Protein AF-A0A357D0I4-F1 (afdb_monomer_lite)

Structure (mmCIF, N/CA/C/O backbone):
data_AF-A0A357D0I4-F1
#
_entry.id   AF-A0A357D0I4-F1
#
loop_
_atom_site.group_PDB
_atom_site.id
_atom_site.type_symbol
_atom_site.label_atom_id
_atom_site.label_alt_id
_atom_site.label_comp_id
_atom_site.label_asym_id
_atom_site.label_entity_id
_atom_site.label_seq_id
_atom_site.pdbx_PDB_ins_code
_atom_site.Cartn_x
_atom_site.Cartn_y
_atom_site.Cartn_z
_atom_site.occupancy
_atom_site.B_iso_or_equiv
_atom_site.auth_seq_id
_atom_site.auth_comp_id
_atom_site.auth_asym_id
_atom_site.auth_atom_id
_atom_site.pdbx_PDB_model_num
ATOM 1 N N . GLU A 1 1 ? 12.647 0.632 -6.422 1.00 82.31 1 GLU A N 1
ATOM 2 C CA . GLU A 1 1 ? 12.014 -0.635 -6.809 1.00 82.31 1 GLU A CA 1
ATOM 3 C C . GLU A 1 1 ? 10.848 -0.928 -5.869 1.00 82.31 1 GLU A C 1
ATOM 5 O O . GLU A 1 1 ? 10.826 -0.409 -4.749 1.00 82.31 1 GLU A O 1
ATOM 10 N N . LYS A 1 2 ? 9.866 -1.704 -6.331 1.00 90.75 2 LYS A N 1
ATOM 11 C CA . LYS A 1 2 ? 8.702 -2.191 -5.582 1.00 90.75 2 LYS A CA 1
ATOM 12 C C . LYS A 1 2 ? 8.445 -3.651 -5.949 1.00 90.75 2 LYS A C 1
ATOM 14 O O . LYS A 1 2 ? 8.252 -3.952 -7.121 1.00 90.75 2 LYS A O 1
ATOM 19 N N . MET A 1 3 ? 8.375 -4.539 -4.960 1.00 96.44 3 MET A N 1
ATOM 20 C CA . MET A 1 3 ? 8.202 -5.978 -5.192 1.00 96.44 3 MET A CA 1
ATOM 21 C C . MET A 1 3 ? 6.757 -6.426 -4.966 1.00 96.44 3 MET A C 1
ATOM 23 O O . MET A 1 3 ? 6.078 -5.954 -4.048 1.00 96.44 3 MET A O 1
ATOM 27 N N . LEU A 1 4 ? 6.276 -7.376 -5.772 1.00 97.31 4 LEU A N 1
ATOM 28 C CA . LEU A 1 4 ? 4.914 -7.905 -5.636 1.00 97.31 4 LEU A CA 1
ATOM 29 C C . LEU A 1 4 ? 4.737 -8.665 -4.317 1.00 97.31 4 LEU A C 1
ATOM 31 O O . LEU A 1 4 ? 3.719 -8.506 -3.644 1.00 97.31 4 LEU A O 1
ATOM 35 N N . TYR A 1 5 ? 5.731 -9.466 -3.927 1.00 97.12 5 TYR A N 1
ATOM 36 C CA . TYR A 1 5 ? 5.663 -10.253 -2.695 1.00 97.12 5 TYR A CA 1
ATOM 37 C C . TYR A 1 5 ? 5.622 -9.362 -1.446 1.00 97.12 5 TYR A C 1
ATOM 39 O O . TYR A 1 5 ? 4.901 -9.680 -0.503 1.00 97.12 5 TYR A O 1
ATOM 47 N N . ASP A 1 6 ? 6.305 -8.213 -1.460 1.00 97.69 6 ASP A N 1
ATOM 48 C CA . ASP A 1 6 ? 6.232 -7.236 -0.370 1.00 97.69 6 ASP A CA 1
ATOM 49 C C . ASP A 1 6 ? 4.821 -6.658 -0.250 1.00 97.69 6 ASP A C 1
ATOM 51 O O . ASP A 1 6 ? 4.267 -6.597 0.846 1.00 97.69 6 ASP A O 1
ATOM 55 N N . ASN A 1 7 ? 4.190 -6.303 -1.375 1.00 97.94 7 ASN A N 1
ATOM 56 C CA . ASN A 1 7 ? 2.800 -5.845 -1.383 1.00 97.94 7 ASN A CA 1
ATOM 57 C C . ASN A 1 7 ? 1.836 -6.930 -0.873 1.00 97.94 7 ASN A C 1
ATOM 59 O O . ASN A 1 7 ? 0.940 -6.628 -0.084 1.00 97.94 7 ASN A O 1
ATOM 63 N N . ALA A 1 8 ? 2.041 -8.195 -1.251 1.00 97.94 8 ALA A N 1
ATOM 64 C CA . ALA A 1 8 ? 1.240 -9.310 -0.748 1.00 97.94 8 ALA A CA 1
ATOM 65 C C . ALA A 1 8 ? 1.393 -9.491 0.776 1.00 97.94 8 ALA A C 1
ATOM 67 O O . ALA A 1 8 ? 0.394 -9.622 1.489 1.00 97.94 8 ALA A O 1
ATOM 68 N N . MET A 1 9 ? 2.625 -9.437 1.294 1.00 98.25 9 MET A N 1
ATOM 69 C CA . MET A 1 9 ? 2.893 -9.537 2.733 1.00 98.25 9 MET A CA 1
ATOM 70 C C . MET A 1 9 ? 2.334 -8.342 3.512 1.00 98.25 9 MET A C 1
ATOM 72 O O . MET A 1 9 ? 1.749 -8.530 4.580 1.00 98.25 9 MET A O 1
ATOM 76 N N . LEU A 1 10 ? 2.449 -7.124 2.973 1.00 97.88 10 LEU A N 1
ATOM 77 C CA . LEU A 1 10 ? 1.849 -5.928 3.567 1.00 97.88 10 LEU A CA 1
ATOM 78 C C . LEU A 1 10 ? 0.327 -6.051 3.628 1.00 97.88 10 LEU A C 1
ATOM 80 O O . LEU A 1 10 ? -0.263 -5.796 4.678 1.00 97.88 10 LEU A O 1
ATOM 84 N N . LEU A 1 11 ? -0.312 -6.481 2.537 1.00 98.50 11 LEU A N 1
ATOM 85 C CA . LEU A 1 11 ? -1.756 -6.682 2.505 1.00 98.50 11 LEU A CA 1
ATOM 86 C C . LEU A 1 11 ? -2.200 -7.693 3.567 1.00 98.50 11 LEU A C 1
ATOM 88 O O . LEU A 1 11 ? -3.172 -7.435 4.279 1.00 98.50 11 LEU A O 1
ATOM 92 N N . TYR A 1 12 ? -1.476 -8.803 3.718 1.00 98.50 12 TYR A N 1
ATOM 93 C CA . TYR A 1 12 ? -1.747 -9.793 4.759 1.00 98.50 12 TYR A CA 1
ATOM 94 C C . TYR A 1 12 ? -1.617 -9.192 6.167 1.00 98.50 12 TYR A C 1
ATOM 96 O O . TYR A 1 12 ? -2.565 -9.247 6.953 1.00 98.50 12 TYR A O 1
ATOM 104 N N . ALA A 1 13 ? -0.486 -8.547 6.468 1.00 98.50 13 ALA A N 1
ATOM 105 C CA . ALA A 1 13 ? -0.213 -7.971 7.783 1.00 98.50 13 ALA A CA 1
ATOM 106 C C . ALA A 1 13 ? -1.239 -6.898 8.185 1.00 98.50 13 ALA A C 1
ATOM 108 O O . ALA A 1 13 ? -1.742 -6.906 9.311 1.00 98.50 13 ALA A O 1
ATOM 109 N N . TYR A 1 14 ? -1.598 -5.993 7.269 1.00 98.62 14 TYR A N 1
ATOM 110 C CA . TYR A 1 14 ? -2.604 -4.965 7.540 1.00 98.62 14 TYR A CA 1
ATOM 111 C C . TYR A 1 14 ? -4.022 -5.531 7.622 1.00 98.62 14 TYR A C 1
ATOM 113 O O . TYR A 1 14 ? -4.818 -5.030 8.418 1.00 98.62 14 TYR A O 1
ATOM 121 N N . SER A 1 15 ? -4.341 -6.584 6.867 1.00 98.56 15 SER A N 1
ATOM 122 C CA . SER A 1 15 ? -5.651 -7.241 6.954 1.00 98.56 15 SER A CA 1
ATOM 123 C C . SER A 1 15 ? -5.830 -7.928 8.306 1.00 98.56 15 SER A C 1
ATOM 125 O O . SER A 1 15 ? -6.846 -7.713 8.969 1.00 98.56 15 SER A O 1
ATOM 127 N N . GLU A 1 16 ? -4.814 -8.658 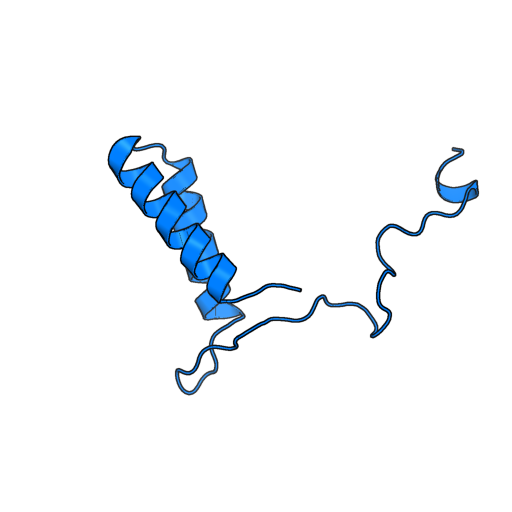8.775 1.00 98.62 16 GLU A N 1
ATOM 128 C CA . GLU A 1 16 ? -4.807 -9.251 10.116 1.00 98.62 16 GLU A CA 1
ATOM 129 C C . GLU A 1 16 ? -4.835 -8.172 11.206 1.00 98.62 16 GLU A C 1
ATOM 131 O O . GLU A 1 16 ? -5.647 -8.228 12.133 1.00 98.62 16 GLU A O 1
ATOM 136 N N . GLY A 1 17 ? -4.024 -7.122 11.060 1.00 98.44 17 GLY A N 1
ATOM 137 C CA . GLY A 1 17 ? -4.039 -5.980 11.969 1.00 98.44 17 GLY A CA 1
ATOM 138 C C . GLY A 1 17 ? -5.417 -5.323 12.050 1.00 98.44 17 GLY A C 1
ATOM 139 O O . GLY A 1 17 ? -5.893 -4.999 13.143 1.00 98.44 17 GLY A O 1
ATOM 140 N N . TYR A 1 18 ? -6.099 -5.141 10.916 1.00 98.62 18 TYR A N 1
ATOM 141 C CA . TYR A 1 18 ? -7.454 -4.598 10.887 1.00 98.62 18 TYR A CA 1
ATOM 142 C C . TYR A 1 18 ? -8.449 -5.537 11.566 1.00 98.62 18 TYR A C 1
ATOM 144 O O . TYR A 1 18 ? -9.251 -5.068 12.373 1.00 98.62 18 TYR A O 1
ATOM 152 N N . ARG A 1 19 ? -8.359 -6.849 11.311 1.00 98.31 19 ARG A N 1
ATOM 153 C CA . ARG A 1 19 ? -9.233 -7.865 11.914 1.00 98.31 19 ARG A CA 1
ATOM 154 C C . ARG A 1 19 ? -9.255 -7.761 13.439 1.00 98.31 19 ARG A C 1
ATOM 156 O O . ARG A 1 19 ? -10.339 -7.711 14.018 1.00 98.31 19 ARG A O 1
ATOM 163 N N . PHE A 1 20 ? -8.088 -7.656 14.074 1.00 98.38 20 PHE A N 1
ATOM 164 C CA . PHE A 1 20 ? -7.984 -7.601 15.537 1.00 98.38 20 PHE A CA 1
ATOM 165 C C . PHE A 1 20 ? -8.208 -6.215 16.142 1.00 98.38 20 PHE A C 1
ATOM 167 O O . PHE A 1 20 ? -8.752 -6.106 17.236 1.00 98.38 20 PHE A O 1
ATOM 174 N N . THR A 1 21 ? -7.770 -5.151 15.468 1.00 98.38 21 THR A N 1
ATOM 175 C CA . THR A 1 21 ? -7.763 -3.805 16.073 1.00 98.38 21 THR A CA 1
ATOM 176 C C . THR A 1 21 ? -8.908 -2.913 15.611 1.00 98.38 21 THR A C 1
ATOM 178 O O . THR A 1 21 ? -9.162 -1.886 16.234 1.00 98.38 21 THR A O 1
ATOM 181 N N . GLN A 1 22 ? -9.546 -3.244 14.484 1.00 98.12 22 GLN A N 1
ATOM 182 C CA . GLN A 1 22 ? -10.558 -2.430 13.802 1.00 98.12 22 GLN A CA 1
ATOM 183 C C . GLN A 1 22 ? -10.106 -0.991 13.481 1.00 98.12 22 GLN A C 1
ATOM 185 O O . GLN A 1 22 ? -10.917 -0.122 13.147 1.00 98.12 22 GLN A O 1
ATOM 190 N N . LYS A 1 23 ? -8.794 -0.709 13.520 1.00 98.69 23 LYS A N 1
ATOM 191 C CA . LYS A 1 23 ? -8.245 0.607 13.179 1.00 98.69 23 LYS A CA 1
ATOM 192 C C . LYS A 1 23 ? -8.448 0.880 11.693 1.00 98.69 23 LYS A C 1
ATOM 194 O O . LYS A 1 23 ? -7.810 0.254 10.849 1.00 98.69 23 LYS A O 1
ATOM 199 N N . LYS A 1 24 ? -9.280 1.876 11.368 1.00 98.44 24 LYS A N 1
ATOM 200 C CA . LYS A 1 24 ? -9.597 2.270 9.979 1.00 98.44 24 LYS A CA 1
ATOM 201 C C . LYS A 1 24 ? -8.354 2.505 9.116 1.00 98.44 24 LYS A C 1
ATOM 203 O O . LYS A 1 24 ? -8.387 2.187 7.935 1.00 98.44 24 LYS A O 1
ATOM 208 N N . LEU A 1 25 ? -7.263 2.995 9.711 1.00 98.44 25 LEU A N 1
ATOM 209 C CA . LEU A 1 25 ? -5.980 3.173 9.029 1.00 98.44 25 LEU A CA 1
ATOM 210 C C . LEU A 1 25 ? -5.519 1.896 8.311 1.00 98.44 25 LEU A C 1
ATOM 212 O O . LEU A 1 25 ? -5.114 1.971 7.159 1.00 98.44 25 LEU A O 1
ATOM 216 N N . TYR A 1 26 ? -5.617 0.730 8.953 1.00 98.69 26 TYR A N 1
ATOM 217 C CA . TYR A 1 26 ? -5.160 -0.530 8.366 1.00 98.69 26 TYR A CA 1
ATOM 218 C C . TYR A 1 26 ? -6.007 -0.939 7.162 1.00 98.69 26 TYR A C 1
ATOM 220 O O . TYR A 1 26 ? -5.455 -1.268 6.118 1.00 98.69 26 TYR A O 1
ATOM 228 N N . LYS A 1 27 ? -7.334 -0.788 7.249 1.00 98.50 27 LYS A N 1
ATOM 229 C CA . LYS A 1 27 ? -8.231 -0.971 6.098 1.00 98.50 27 LYS A CA 1
ATOM 230 C C . LYS A 1 27 ? -7.887 -0.019 4.949 1.00 98.50 27 LYS A C 1
ATOM 232 O O . LYS A 1 27 ? -7.852 -0.439 3.796 1.00 98.50 27 LYS A O 1
ATOM 237 N N . THR A 1 28 ? -7.618 1.251 5.255 1.00 98.62 28 THR A N 1
ATOM 238 C CA . THR A 1 28 ? -7.203 2.236 4.247 1.00 98.62 28 THR A CA 1
ATOM 239 C C . THR A 1 28 ? -5.912 1.808 3.555 1.00 98.62 28 THR A C 1
ATOM 241 O O . THR A 1 28 ? -5.818 1.922 2.337 1.00 98.62 28 THR A O 1
ATOM 244 N N . VAL A 1 29 ? -4.931 1.295 4.302 1.00 98.38 29 VAL A N 1
ATOM 245 C CA . VAL A 1 29 ? -3.679 0.804 3.716 1.00 98.38 29 VAL A CA 1
ATOM 246 C C . VAL A 1 29 ? -3.919 -0.434 2.849 1.00 98.38 29 VAL A C 1
ATOM 248 O O . VAL A 1 29 ? -3.439 -0.445 1.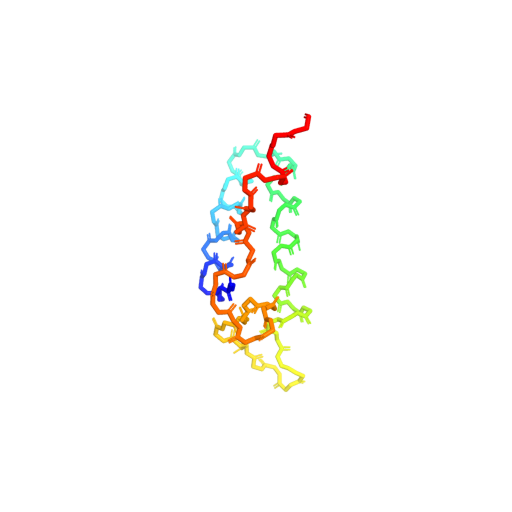722 1.00 98.38 29 VAL A O 1
ATOM 251 N N . CYS A 1 30 ? -4.719 -1.414 3.293 1.00 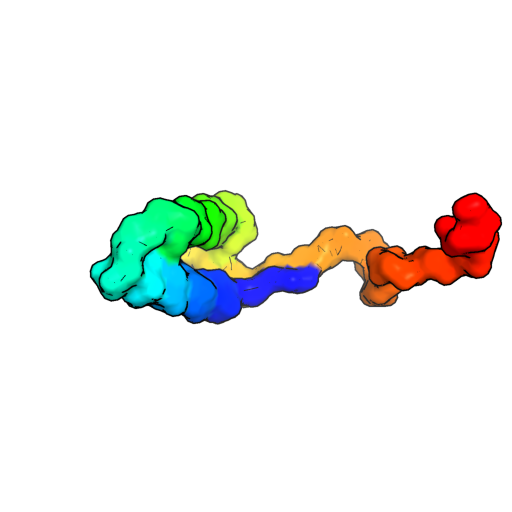98.62 30 CYS A N 1
ATOM 252 C CA . CYS A 1 30 ? -5.080 -2.573 2.463 1.00 98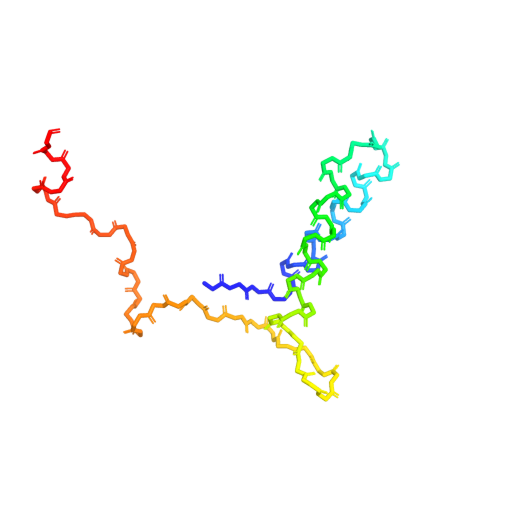.62 30 CYS A CA 1
ATOM 253 C C . CYS A 1 30 ? -5.667 -2.147 1.112 1.00 98.62 30 CYS A C 1
ATOM 255 O O . CYS A 1 30 ? -5.215 -2.616 0.071 1.00 98.62 30 CYS A O 1
ATOM 257 N N . ASN A 1 31 ? -6.632 -1.221 1.123 1.00 98.56 31 ASN A N 1
ATOM 258 C CA . ASN A 1 31 ? -7.259 -0.730 -0.104 1.00 98.56 31 ASN A CA 1
ATOM 259 C C . ASN A 1 31 ? -6.242 -0.064 -1.039 1.00 98.56 31 ASN A C 1
ATOM 261 O O . ASN A 1 31 ? -6.270 -0.321 -2.236 1.00 98.56 31 ASN A O 1
ATOM 265 N N . LYS A 1 32 ? -5.320 0.739 -0.493 1.00 98.56 32 LYS A N 1
ATOM 266 C CA . LYS A 1 32 ? -4.260 1.383 -1.281 1.00 98.56 32 LYS A CA 1
ATOM 267 C C . LYS A 1 32 ? -3.294 0.374 -1.900 1.00 98.56 32 LYS A C 1
ATOM 269 O O . LYS A 1 32 ? -2.888 0.554 -3.041 1.00 98.56 32 LYS A O 1
ATOM 274 N N . VAL A 1 33 ? -2.930 -0.678 -1.163 1.00 98.38 33 VAL A N 1
ATOM 275 C CA . VAL A 1 33 ? -2.067 -1.751 -1.682 1.00 98.38 33 VAL A CA 1
ATOM 276 C C . VAL A 1 33 ? -2.767 -2.494 -2.818 1.00 98.38 33 VAL A C 1
ATOM 278 O O . VAL A 1 33 ? -2.171 -2.691 -3.872 1.00 98.38 33 VAL A O 1
ATOM 281 N N . ILE A 1 34 ? -4.041 -2.853 -2.634 1.00 98.38 34 ILE A N 1
ATOM 282 C CA . ILE A 1 34 ? -4.853 -3.515 -3.664 1.00 98.38 34 ILE A CA 1
ATOM 283 C C . ILE A 1 34 ? -4.940 -2.641 -4.920 1.00 98.38 34 ILE A C 1
ATOM 285 O O . ILE A 1 34 ? -4.642 -3.113 -6.013 1.00 98.38 34 ILE A O 1
ATOM 289 N N . GLU A 1 35 ? -5.307 -1.368 -4.767 1.00 98.44 35 GLU A N 1
ATOM 290 C CA . GLU A 1 35 ? -5.423 -0.419 -5.878 1.00 98.44 35 GLU A CA 1
ATOM 291 C C . GLU A 1 35 ? -4.105 -0.283 -6.648 1.00 98.44 35 GLU A C 1
ATOM 293 O O . GLU A 1 35 ? -4.100 -0.365 -7.875 1.00 98.44 35 GLU A O 1
ATOM 298 N N . TYR A 1 36 ? -2.982 -0.150 -5.939 1.00 97.56 36 TYR A N 1
ATOM 299 C CA . TYR A 1 36 ? -1.663 -0.078 -6.558 1.00 97.56 36 TYR A CA 1
ATOM 300 C C . TYR A 1 36 ? -1.312 -1.359 -7.327 1.00 97.56 36 TYR A C 1
ATOM 302 O O . TYR A 1 36 ? -0.896 -1.279 -8.479 1.00 97.56 36 TYR A O 1
ATOM 310 N N . VAL A 1 37 ? -1.530 -2.544 -6.743 1.00 97.75 37 VAL A N 1
ATOM 311 C CA . VAL A 1 37 ? -1.240 -3.820 -7.419 1.00 97.75 37 VAL A CA 1
ATOM 312 C C . VAL A 1 37 ? -2.069 -3.974 -8.696 1.00 97.75 37 VAL A C 1
ATOM 314 O O . VAL A 1 37 ? -1.527 -4.362 -9.730 1.00 97.75 37 VAL A O 1
ATOM 317 N N . PHE A 1 38 ? -3.358 -3.631 -8.658 1.00 97.25 38 PHE A N 1
ATOM 318 C CA . PHE A 1 38 ? -4.219 -3.707 -9.841 1.00 97.25 38 PHE A CA 1
ATOM 319 C C . PHE A 1 38 ? -3.863 -2.679 -10.914 1.00 97.25 38 PHE A C 1
ATOM 321 O O . PHE A 1 38 ? -3.948 -2.990 -12.097 1.00 97.25 38 PHE A O 1
ATOM 328 N N . LYS A 1 39 ? -3.467 -1.469 -10.516 1.00 96.38 39 LYS A N 1
ATOM 329 C CA . LYS A 1 39 ? -3.162 -0.382 -11.451 1.00 96.38 39 LYS A CA 1
ATOM 330 C C . LYS A 1 39 ? -1.776 -0.503 -12.081 1.00 96.38 39 LYS A C 1
ATOM 332 O O . LYS A 1 39 ? -1.621 -0.213 -13.259 1.00 96.38 39 LYS A O 1
ATOM 337 N N . GLU A 1 40 ? -0.778 -0.890 -11.293 1.00 95.94 40 GLU A N 1
ATOM 338 C CA . GLU A 1 40 ? 0.639 -0.767 -11.660 1.00 95.94 40 GLU A CA 1
ATOM 339 C C . GLU A 1 40 ? 1.330 -2.126 -11.824 1.00 95.94 40 GLU A C 1
ATOM 341 O O . GLU A 1 40 ? 2.302 -2.244 -12.565 1.00 95.94 40 GLU A O 1
ATOM 346 N N . MET A 1 41 ? 0.851 -3.165 -11.128 1.00 96.31 41 MET A N 1
ATOM 347 C CA . MET A 1 41 ? 1.515 -4.475 -11.074 1.00 96.31 41 MET A CA 1
ATOM 348 C C . MET A 1 41 ? 0.716 -5.602 -11.739 1.00 96.31 41 MET A C 1
ATOM 350 O O . MET A 1 41 ? 1.074 -6.770 -11.588 1.00 96.31 41 MET A O 1
ATOM 354 N N . THR A 1 42 ? -0.344 -5.277 -12.481 1.00 97.88 42 THR A N 1
ATOM 355 C CA . THR A 1 42 ? -1.185 -6.247 -13.196 1.00 97.88 42 THR A CA 1
ATOM 356 C C . THR A 1 42 ? -1.120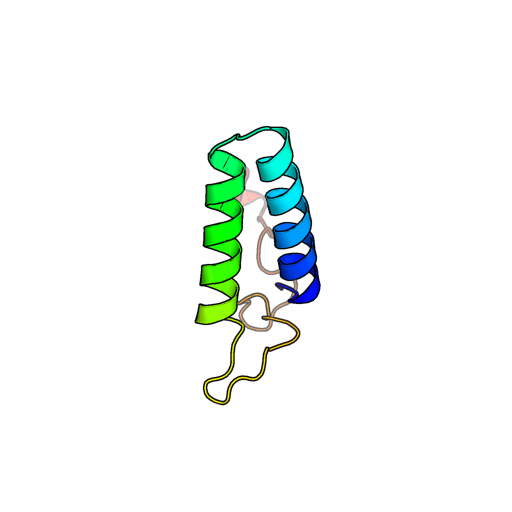 -5.977 -14.693 1.00 97.88 42 THR A C 1
ATOM 358 O O . THR A 1 42 ? -1.351 -4.863 -15.147 1.00 97.88 42 THR A O 1
ATOM 361 N N . HIS A 1 43 ? -0.807 -7.004 -15.472 1.00 96.88 43 HIS A N 1
ATOM 362 C CA . HIS A 1 43 ? -0.853 -6.964 -16.924 1.00 96.88 43 HIS A CA 1
ATOM 363 C C . HIS A 1 43 ? -2.303 -7.125 -17.396 1.00 96.88 43 HIS A C 1
ATOM 365 O O . HIS A 1 43 ? -3.022 -7.991 -16.903 1.00 96.88 43 HIS A O 1
ATOM 371 N N . ASP A 1 44 ? -2.692 -6.422 -18.462 1.00 94.94 44 ASP A N 1
ATOM 372 C CA . ASP A 1 44 ? -4.025 -6.480 -19.097 1.00 94.94 44 ASP A CA 1
ATOM 373 C C . ASP A 1 44 ? -4.550 -7.887 -19.451 1.00 94.94 44 ASP A C 1
ATOM 375 O O . ASP A 1 44 ? -5.740 -8.075 -19.689 1.00 94.94 44 ASP A O 1
ATOM 379 N N . LYS A 1 45 ? -3.673 -8.897 -19.505 1.00 96.38 45 LYS A N 1
ATOM 380 C CA . LYS A 1 45 ? -4.029 -10.298 -19.775 1.00 96.38 45 LYS A CA 1
ATOM 381 C C . LYS A 1 45 ? -4.235 -11.122 -18.494 1.00 96.38 45 LYS A C 1
ATOM 383 O O . LYS A 1 45 ? -4.379 -12.337 -18.579 1.00 96.38 45 LYS A O 1
ATOM 388 N N . GLY A 1 46 ? -4.226 -10.482 -17.322 1.00 93.12 46 GLY A N 1
ATOM 389 C CA . GLY A 1 46 ? -4.476 -11.089 -16.010 1.00 93.12 46 GLY A CA 1
ATOM 390 C C . GLY A 1 46 ? -3.239 -11.605 -15.265 1.00 93.12 46 GLY A C 1
ATOM 391 O O . GLY A 1 46 ? -3.383 -12.170 -14.185 1.00 93.12 46 GLY A O 1
ATOM 392 N N . GLY A 1 47 ? -2.033 -11.440 -15.817 1.00 97.12 47 GLY A N 1
ATOM 393 C CA . GLY A 1 47 ? -0.786 -11.761 -15.111 1.00 97.12 47 GLY A CA 1
ATOM 394 C C . GLY A 1 47 ? -0.369 -10.650 -14.144 1.00 97.12 47 GLY A C 1
ATOM 395 O O . GLY A 1 47 ? -0.777 -9.508 -14.317 1.00 97.12 47 GLY A O 1
ATOM 396 N N . PHE A 1 48 ? 0.486 -10.961 -13.169 1.00 97.50 48 PHE A N 1
ATOM 397 C CA . PHE A 1 48 ? 1.096 -9.959 -12.287 1.00 97.50 48 PHE A CA 1
ATOM 398 C C . PHE A 1 48 ? 2.591 -9.816 -12.581 1.00 97.50 48 PHE A C 1
ATOM 400 O O . PHE A 1 48 ? 3.275 -10.812 -12.823 1.00 97.50 48 PHE A O 1
ATOM 407 N N . PHE A 1 49 ? 3.104 -8.588 -12.536 1.00 96.75 49 PHE A N 1
ATOM 408 C CA . PHE A 1 49 ? 4.542 -8.326 -12.592 1.00 96.75 49 PHE A CA 1
ATOM 409 C C . PHE A 1 49 ? 5.183 -8.672 -11.248 1.00 96.75 49 PHE A C 1
ATOM 411 O O . PHE A 1 49 ? 4.619 -8.376 -10.198 1.00 96.75 49 PHE A O 1
ATOM 418 N N . SER A 1 50 ? 6.372 -9.277 -11.254 1.00 96.06 50 SER A N 1
ATOM 419 C CA . SER A 1 50 ? 7.082 -9.620 -10.013 1.00 96.06 50 SER A CA 1
ATOM 420 C C . SER A 1 50 ? 7.640 -8.393 -9.289 1.00 96.06 50 SER A C 1
ATOM 422 O O . SER A 1 50 ? 7.750 -8.406 -8.061 1.00 96.06 50 SER A O 1
ATOM 424 N N . ALA A 1 51 ? 7.978 -7.344 -10.041 1.00 94.44 51 ALA A N 1
ATOM 425 C CA . ALA A 1 51 ? 8.553 -6.105 -9.543 1.00 94.44 51 ALA A CA 1
ATOM 426 C C . ALA A 1 51 ? 8.212 -4.923 -10.466 1.00 94.44 51 ALA A C 1
ATOM 428 O O . ALA A 1 51 ? 7.926 -5.115 -11.649 1.00 94.44 51 ALA A O 1
ATOM 429 N N . GLN A 1 52 ? 8.262 -3.714 -9.912 1.00 92.00 52 GLN A N 1
ATOM 430 C CA . GLN A 1 52 ? 8.299 -2.442 -10.629 1.00 92.00 52 GLN A CA 1
ATOM 431 C C . GLN A 1 52 ? 9.624 -1.752 -10.287 1.00 92.00 52 GLN A C 1
ATOM 433 O O . GLN A 1 52 ? 9.946 -1.558 -9.108 1.00 92.00 52 GLN A O 1
ATOM 438 N N . ASP A 1 53 ? 10.383 -1.369 -11.308 1.00 86.81 53 ASP A N 1
ATOM 439 C CA . ASP A 1 53 ? 11.641 -0.650 -11.122 1.00 86.81 53 ASP A CA 1
ATOM 440 C C . ASP A 1 53 ? 11.420 0.694 -10.413 1.00 86.81 53 ASP A C 1
ATOM 442 O O . ASP A 1 53 ? 10.344 1.292 -10.462 1.00 86.81 53 ASP A O 1
ATOM 446 N N . ALA A 1 54 ? 12.446 1.182 -9.707 1.00 78.69 54 ALA A N 1
ATOM 447 C CA . ALA A 1 54 ? 12.447 2.602 -9.366 1.00 78.69 54 ALA A CA 1
ATOM 448 C C . ALA A 1 54 ? 12.597 3.375 -10.672 1.00 78.69 54 ALA A C 1
ATOM 450 O O . ALA A 1 54 ? 13.520 3.091 -11.429 1.00 78.69 54 ALA A O 1
ATOM 451 N N . ASP A 1 55 ? 11.726 4.354 -10.895 1.00 67.81 55 ASP A N 1
ATOM 452 C CA . ASP A 1 55 ? 11.874 5.318 -11.979 1.00 67.81 55 ASP A CA 1
ATOM 453 C C . ASP A 1 55 ? 13.091 6.206 -11.665 1.00 67.81 55 ASP A C 1
ATOM 455 O O . ASP A 1 55 ? 12.986 7.284 -11.090 1.00 67.81 55 ASP A O 1
ATOM 459 N N . SER A 1 56 ? 14.286 5.669 -11.896 1.00 62.50 56 SER A N 1
ATOM 460 C CA . SER A 1 56 ? 15.519 6.423 -12.037 1.00 62.50 56 SER A CA 1
ATOM 461 C C . SER A 1 56 ? 15.837 6.450 -13.524 1.00 62.50 56 SER A C 1
ATOM 463 O O . SER A 1 56 ? 15.519 5.499 -14.236 1.00 62.50 56 SER A O 1
ATOM 465 N N . ASP A 1 57 ? 16.469 7.516 -14.019 1.00 64.19 57 ASP A N 1
ATOM 466 C CA . ASP A 1 57 ? 16.947 7.633 -15.409 1.00 64.19 57 ASP A CA 1
ATOM 467 C C . ASP A 1 57 ? 18.069 6.609 -15.726 1.00 64.19 57 ASP A C 1
ATOM 469 O O . ASP A 1 57 ? 19.151 6.970 -16.183 1.00 64.19 57 ASP A O 1
ATOM 473 N N . ARG A 1 58 ? 17.862 5.32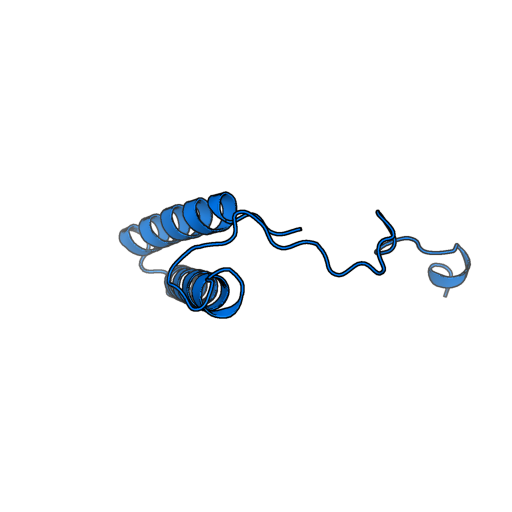4 -15.413 1.00 58.12 58 ARG A N 1
ATOM 474 C CA . ARG A 1 58 ? 18.809 4.202 -15.464 1.00 58.12 58 ARG A CA 1
ATOM 475 C C . ARG A 1 58 ? 20.081 4.399 -14.636 1.00 58.12 58 ARG A C 1
ATOM 477 O O . ARG A 1 58 ? 21.046 3.663 -14.813 1.00 58.12 58 ARG A O 1
ATOM 484 N N . LEU A 1 59 ? 20.080 5.373 -13.727 1.00 57.03 59 LEU A N 1
ATOM 485 C CA . LEU A 1 59 ? 21.177 5.652 -12.806 1.00 57.03 59 LEU A CA 1
ATOM 486 C C . LEU A 1 59 ? 20.789 5.168 -11.411 1.00 57.03 59 LEU A C 1
ATOM 488 O O . LEU A 1 59 ? 19.901 5.724 -10.758 1.00 57.03 59 LEU A O 1
ATOM 492 N N . GLU A 1 60 ? 21.446 4.106 -10.967 1.00 62.22 60 GLU A N 1
ATOM 493 C CA . GLU A 1 60 ? 21.335 3.612 -9.600 1.00 62.22 60 GLU A CA 1
ATOM 494 C C . GLU A 1 60 ? 21.855 4.686 -8.623 1.00 62.22 60 GLU A C 1
ATOM 496 O O . GLU A 1 60 ? 22.918 5.265 -8.836 1.00 62.22 60 GLU A O 1
ATOM 501 N N . GLY A 1 61 ? 21.087 5.008 -7.575 1.00 64.44 61 GLY A N 1
ATOM 502 C CA . GLY A 1 61 ? 21.525 5.933 -6.516 1.00 64.44 61 GLY A CA 1
ATOM 503 C C . GLY A 1 61 ? 21.400 7.441 -6.797 1.00 64.44 61 GLY A C 1
ATOM 504 O O . GLY A 1 61 ? 21.970 8.234 -6.056 1.00 64.44 61 GLY A O 1
ATOM 505 N N . LYS A 1 62 ? 20.655 7.874 -7.826 1.00 66.44 62 LYS A N 1
ATOM 506 C CA . LYS A 1 62 ? 20.498 9.310 -8.163 1.00 66.44 62 LYS A CA 1
ATOM 507 C C . LYS A 1 62 ? 19.681 10.118 -7.140 1.00 66.44 62 LYS A C 1
ATOM 509 O O . LYS A 1 62 ? 19.832 11.332 -7.044 1.00 66.44 62 LYS A O 1
ATOM 514 N N . TYR A 1 63 ? 18.796 9.473 -6.389 1.00 61.25 63 TYR A N 1
ATOM 515 C CA . TYR A 1 63 ? 18.014 10.148 -5.355 1.00 61.25 63 TYR A CA 1
ATOM 516 C C . TYR A 1 63 ? 18.818 10.150 -4.047 1.00 61.25 63 TYR A C 1
ATOM 518 O O . TYR A 1 63 ? 19.361 9.114 -3.676 1.00 61.25 63 TYR A O 1
ATOM 526 N N . TYR A 1 64 ? 18.883 11.301 -3.365 1.00 62.75 64 TYR A N 1
ATOM 527 C CA . TYR A 1 64 ? 19.655 11.552 -2.129 1.00 62.75 64 TYR A CA 1
ATOM 528 C C . TYR A 1 64 ? 21.174 11.770 -2.275 1.00 62.75 64 TYR A C 1
ATOM 530 O O . TYR A 1 64 ? 21.889 11.745 -1.274 1.00 62.75 64 TYR A O 1
ATOM 538 N N . VAL A 1 65 ? 21.679 12.046 -3.480 1.00 75.81 65 VAL A N 1
ATOM 539 C CA . VAL A 1 65 ? 22.999 12.681 -3.647 1.00 75.81 65 VAL A CA 1
ATOM 540 C C . VAL A 1 65 ? 22.821 14.186 -3.514 1.00 75.81 65 VAL A C 1
ATOM 542 O O . VAL A 1 65 ? 22.319 14.833 -4.425 1.00 75.81 65 VAL A O 1
ATOM 545 N N . PHE A 1 66 ? 23.204 14.720 -2.360 1.00 77.31 66 PHE A N 1
ATOM 546 C CA . PHE A 1 66 ? 23.274 16.156 -2.124 1.00 77.31 66 PHE A CA 1
ATOM 547 C C . PHE A 1 66 ? 24.725 16.608 -2.258 1.00 77.31 66 PHE A C 1
ATOM 549 O O . PHE A 1 66 ? 25.641 15.987 -1.709 1.00 77.31 66 PHE A O 1
ATOM 556 N N . THR A 1 67 ? 24.939 17.701 -2.969 1.00 82.44 67 THR A N 1
ATOM 557 C CA . THR A 1 67 ? 26.195 18.446 -2.933 1.00 82.44 67 THR A CA 1
ATOM 558 C C . THR A 1 67 ? 26.293 19.236 -1.622 1.00 82.44 67 THR A C 1
ATOM 560 O O . THR A 1 67 ? 25.266 19.582 -1.035 1.00 82.44 67 THR A O 1
ATOM 563 N N . PRO A 1 68 ? 27.508 19.546 -1.128 1.00 81.44 68 PRO A N 1
ATOM 564 C CA . PRO A 1 68 ? 27.664 20.387 0.059 1.00 81.44 68 PRO A CA 1
ATOM 565 C C . PRO A 1 68 ? 26.902 21.720 -0.037 1.00 81.44 68 PRO A C 1
ATOM 567 O O . PRO A 1 68 ? 26.306 22.150 0.948 1.00 81.44 68 PRO A O 1
ATOM 570 N N . ASP A 1 69 ? 26.846 22.319 -1.230 1.00 86.12 69 ASP A N 1
ATOM 571 C CA . ASP A 1 69 ? 26.143 23.582 -1.490 1.00 86.12 69 ASP A CA 1
ATOM 572 C C . ASP A 1 69 ? 24.609 23.460 -1.381 1.00 86.12 69 ASP A C 1
ATOM 574 O O . ASP A 1 69 ? 23.938 24.431 -1.051 1.00 86.12 69 ASP A O 1
ATOM 578 N N . GLU A 1 70 ? 24.038 22.272 -1.609 1.00 82.69 70 GLU A N 1
ATOM 579 C CA . GLU A 1 70 ? 22.597 22.008 -1.438 1.00 82.69 70 GLU A CA 1
ATOM 580 C C . GLU A 1 70 ? 22.190 21.804 0.031 1.00 82.69 70 GLU A C 1
ATOM 582 O O . GLU A 1 70 ? 20.999 21.825 0.344 1.00 82.69 70 GLU A O 1
ATOM 587 N N . ILE A 1 71 ? 23.157 21.591 0.933 1.00 84.19 71 ILE A N 1
ATOM 588 C CA . ILE A 1 71 ? 22.920 21.378 2.372 1.00 84.19 71 ILE A CA 1
ATOM 589 C C . ILE A 1 71 ? 23.226 22.643 3.182 1.00 84.19 71 ILE A C 1
ATOM 591 O O . ILE A 1 71 ? 22.577 22.898 4.197 1.00 84.19 71 ILE A O 1
ATOM 595 N N . ILE A 1 72 ? 24.223 23.426 2.767 1.00 83.12 72 ILE A N 1
ATOM 596 C CA . ILE A 1 72 ? 24.661 24.629 3.480 1.00 83.12 72 ILE A CA 1
ATOM 597 C C . ILE A 1 72 ? 23.884 25.841 2.934 1.00 83.12 72 ILE A C 1
ATOM 599 O O . ILE A 1 72 ? 24.423 26.645 2.177 1.00 83.12 72 ILE A O 1
ATOM 603 N N . SER A 1 73 ? 22.607 25.970 3.315 1.00 60.31 73 SER A N 1
ATOM 604 C CA . SER A 1 73 ? 21.797 27.190 3.125 1.00 60.31 73 SER A CA 1
ATOM 605 C C . SER A 1 73 ? 21.129 27.628 4.419 1.00 60.31 73 SER A C 1
ATOM 607 O O . SER A 1 73 ? 20.429 26.768 5.006 1.00 60.31 73 SER A O 1
#

Radius of gyration: 17.21 Å; chains: 1; bounding box: 38×39×36 Å

Secondary structure (DSSP, 8-state):
-EEHHHHHHHHHHHHHHHHHH--HHHHHHHHHHHHHHHHHSB-TTS-B-SEE----SS-TT-TT---HHHH--

Foldseek 3Di:
DFFPVVLVVLLVVLVVVCVPPVPVVSVVSNVVSVVCQVPPQADPVGDGHGDDDDPDPPDPPPPPDDDPVNVPD

pLDDT: mean 89.81, std 12.94, range [57.03, 98.69]

Sequence (73 aa):
EKMLYDNAMLLYAYSEGYRFTQKKLYKTVCNKVIEYVFKEMTHDKGGFFSAQDADSDRLEGKYYVFTPDEIIS